Protein AF-X0U500-F1 (afdb_monomer)

Mean predicted aligned error: 10.48 Å

Organism: NCBI:txid412755

Secondary structure (DSSP, 8-state):
--S-HHHHHHHHHHHHHHHHSHHHHHHHHHHHHBTB-HHHHHHHHHHHS-HHHHHHHHHHHTT-TT--TTTT----PPPPP-------

Radius of gyration: 27.74 Å; Cα contacts (8 Å, |Δi|>4): 45; chains: 1; bounding box: 59×63×59 Å

pLDDT: mean 87.11, std 14.72, range [45.62, 98.12]

Foldseek 3Di:
DPDDPVVVVVVVVVVCCLCPDPNNVCVVCCVQQVVHHPVVVVVVCVVPDPVVLVVQCVCVVVVHPNHDVCSPPDDDDDDDDDDDDDDD

Sequence (88 aa):
PNMPVEDQAQMWRYLGDMLCSATGGINNVGNFHGGGSPVMEQIAITTQYDIESRKKLVKYIAGMSGGDREALSRQVTEPAKASAATVK

InterPro domains:
  IPR024719 HpaB/PvcC/4-BUDH C-terminal [PF03241] (2-63)
  IPR036250 Acyl-CoA dehydrogenase-like, C-terminal [SSF47203] (1-64)

Solvent-accessible surface area (backbone atoms onl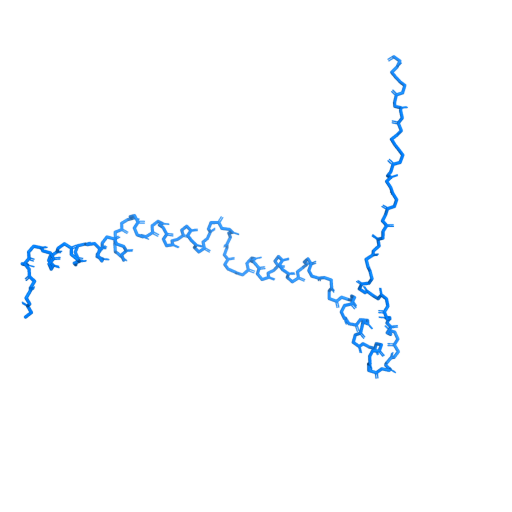y — not comparable to full-atom values): 5442 Å² total; per-residue (Å²): 131,99,66,62,70,63,61,55,52,51,53,54,50,51,51,43,40,56,74,69,30,71,67,21,48,52,52,52,49,44,72,51,42,70,87,40,54,70,66,49,55,54,48,54,52,59,73,72,45,68,59,63,39,52,50,19,33,52,24,35,79,71,73,41,86,81,36,32,86,64,53,79,60,83,82,84,76,77,82,79,78,81,78,84,80,81,84,127

Structure (mmCIF, N/CA/C/O backbone):
data_AF-X0U500-F1
#
_entry.id   AF-X0U500-F1
#
loop_
_atom_site.group_PDB
_atom_site.id
_atom_site.type_symbol
_atom_site.label_atom_id
_atom_site.label_alt_id
_atom_site.label_comp_id
_atom_site.label_asym_id
_atom_site.label_entity_id
_atom_site.label_seq_id
_atom_site.pdbx_PDB_ins_code
_atom_site.Cartn_x
_atom_site.Cartn_y
_atom_site.Cartn_z
_atom_site.occupancy
_atom_site.B_iso_or_equiv
_atom_site.auth_seq_id
_atom_site.auth_comp_id
_atom_site.auth_asym_id
_atom_site.auth_atom_id
_atom_site.pdbx_PDB_model_num
ATOM 1 N N . PRO A 1 1 ? 20.674 -28.252 -24.003 1.00 67.56 1 PRO A N 1
ATOM 2 C CA . PRO A 1 1 ? 19.315 -27.677 -24.144 1.00 67.56 1 PRO A CA 1
ATOM 3 C C . PRO A 1 1 ? 19.018 -27.496 -25.633 1.00 67.56 1 PRO A C 1
ATOM 5 O O . PRO A 1 1 ? 19.921 -27.089 -26.354 1.00 67.56 1 PRO A O 1
ATOM 8 N N . ASN A 1 2 ? 17.815 -27.845 -26.095 1.00 89.12 2 ASN A N 1
ATOM 9 C CA . ASN A 1 2 ? 17.448 -27.794 -27.515 1.00 89.12 2 ASN A CA 1
ATOM 10 C C . ASN A 1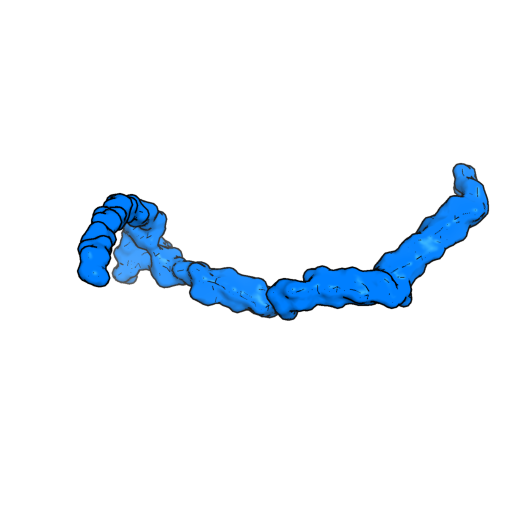 2 ? 16.772 -26.445 -27.836 1.00 89.12 2 ASN A C 1
ATOM 12 O O . ASN A 1 2 ? 15.579 -26.390 -28.111 1.00 89.12 2 ASN A O 1
ATOM 16 N N . MET A 1 3 ? 17.516 -25.344 -27.687 1.00 92.81 3 MET A N 1
ATOM 17 C CA . MET A 1 3 ? 17.026 -23.974 -27.886 1.00 92.81 3 MET A CA 1
ATOM 18 C C . MET A 1 3 ? 18.033 -23.182 -28.733 1.00 92.81 3 MET A C 1
ATOM 20 O O . MET A 1 3 ? 19.231 -23.259 -28.442 1.00 92.81 3 MET A O 1
ATOM 24 N N . PRO A 1 4 ? 17.589 -22.420 -29.750 1.00 97.31 4 PRO A N 1
ATOM 25 C CA . PRO A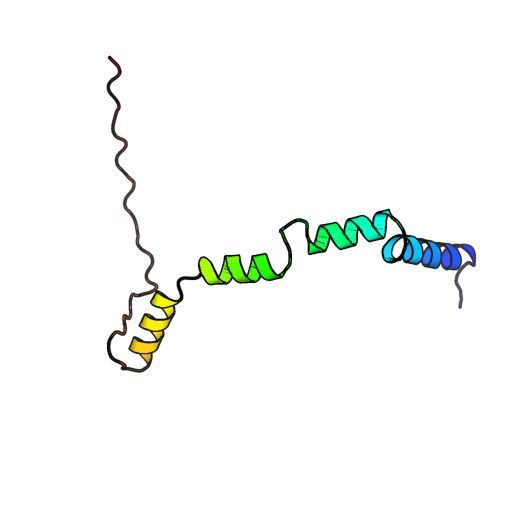 1 4 ? 18.462 -21.537 -30.518 1.00 97.31 4 PRO A CA 1
ATOM 26 C C . PRO A 1 4 ? 19.233 -20.556 -29.626 1.00 97.31 4 PRO A C 1
ATOM 28 O O . PRO A 1 4 ? 18.758 -20.131 -28.574 1.00 97.31 4 PRO A O 1
ATOM 31 N N . VAL A 1 5 ? 20.450 -20.195 -30.033 1.00 96.12 5 VAL A N 1
ATOM 32 C CA . VAL A 1 5 ? 21.303 -19.273 -29.260 1.00 96.12 5 VAL A CA 1
ATOM 33 C C . VAL A 1 5 ? 20.705 -17.865 -29.211 1.00 96.12 5 VAL A C 1
ATOM 35 O O . VAL A 1 5 ? 20.793 -17.208 -28.176 1.00 96.12 5 VAL A O 1
ATOM 38 N N . GLU A 1 6 ? 20.050 -17.419 -30.286 1.00 97.38 6 GLU A N 1
ATOM 39 C CA . GLU A 1 6 ? 19.421 -16.096 -30.303 1.00 97.38 6 GLU A CA 1
ATOM 40 C C . GLU A 1 6 ? 18.254 -16.011 -29.317 1.00 97.38 6 GLU A C 1
ATOM 42 O O . GLU A 1 6 ? 18.174 -15.049 -28.563 1.00 97.38 6 GLU A O 1
ATOM 47 N N . ASP A 1 7 ? 17.418 -17.046 -29.222 1.00 97.19 7 ASP A N 1
ATOM 48 C CA . ASP A 1 7 ? 16.307 -17.070 -28.262 1.00 97.19 7 ASP A CA 1
ATOM 49 C C . ASP A 1 7 ? 16.811 -16.985 -26.815 1.00 97.19 7 ASP A C 1
ATOM 51 O O . ASP A 1 7 ? 16.250 -16.263 -25.988 1.00 97.19 7 ASP A O 1
ATOM 55 N N . GLN A 1 8 ? 17.926 -17.662 -26.519 1.00 96.25 8 GLN A N 1
ATOM 56 C CA . GLN A 1 8 ? 18.590 -17.557 -25.220 1.00 96.25 8 GLN A CA 1
ATOM 57 C C . GLN A 1 8 ? 19.078 -16.125 -24.968 1.00 96.25 8 GLN A C 1
ATOM 59 O O . GLN A 1 8 ? 18.834 -15.570 -23.898 1.00 96.25 8 GLN A O 1
ATOM 64 N N . ALA A 1 9 ? 19.732 -15.499 -25.948 1.00 97.00 9 ALA A N 1
ATOM 65 C CA . ALA A 1 9 ? 20.216 -14.127 -25.822 1.00 97.00 9 ALA A CA 1
ATOM 66 C C . ALA A 1 9 ? 19.069 -13.115 -25.650 1.00 97.00 9 ALA A C 1
ATOM 68 O O . ALA A 1 9 ? 19.158 -12.222 -24.806 1.00 97.00 9 ALA A O 1
ATOM 69 N N . GLN A 1 10 ? 17.974 -13.271 -26.396 1.00 97.56 10 GLN A N 1
ATOM 70 C CA . GLN A 1 10 ? 16.800 -12.402 -26.310 1.00 97.56 10 GLN A CA 1
ATOM 71 C C . GLN A 1 10 ? 16.103 -12.509 -24.957 1.00 97.56 10 GLN A C 1
ATOM 73 O O . GLN A 1 10 ? 15.730 -11.485 -24.385 1.00 97.56 10 GLN A O 1
ATOM 78 N N . MET A 1 11 ? 16.000 -13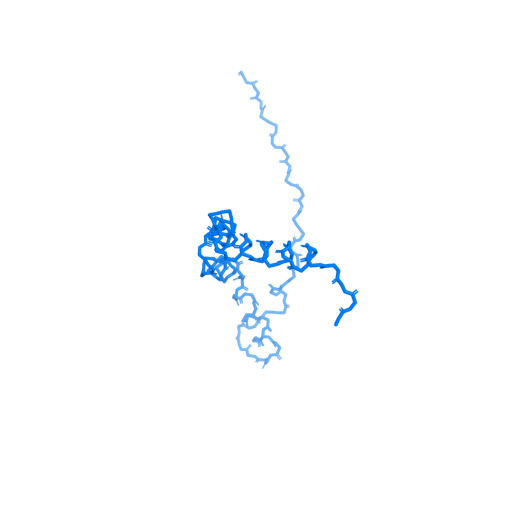.716 -24.399 1.00 95.94 11 MET A N 1
ATOM 79 C CA . MET A 1 11 ? 15.471 -13.921 -23.052 1.00 95.94 11 MET A CA 1
ATOM 80 C C . MET A 1 11 ? 16.266 -13.125 -22.005 1.00 95.94 11 MET A C 1
ATOM 82 O O . MET A 1 11 ? 15.674 -12.414 -21.191 1.00 95.94 11 MET A O 1
ATOM 86 N N . TRP A 1 12 ? 17.601 -13.158 -22.068 1.00 96.25 12 TRP A N 1
ATOM 87 C CA . TRP A 1 12 ? 18.444 -12.399 -21.140 1.00 96.25 12 TRP A CA 1
ATOM 88 C C . TRP A 1 12 ? 18.384 -10.884 -21.360 1.00 96.25 12 TRP A C 1
ATOM 90 O O . TRP A 1 12 ? 18.389 -10.133 -20.384 1.00 96.25 12 TRP A O 1
ATOM 100 N N . ARG A 1 13 ? 18.275 -10.413 -22.609 1.00 96.62 13 ARG A N 1
ATOM 101 C CA . ARG A 1 13 ? 18.074 -8.981 -22.901 1.00 96.62 13 ARG A CA 1
ATOM 102 C C . ARG A 1 13 ? 16.741 -8.478 -22.364 1.00 96.62 13 ARG A C 1
ATOM 104 O O . ARG A 1 13 ? 16.709 -7.418 -21.751 1.00 96.62 13 ARG A O 1
ATOM 111 N N . TYR A 1 14 ? 15.672 -9.250 -22.538 1.00 95.81 14 TYR A N 1
ATOM 112 C CA . TYR A 1 14 ? 14.356 -8.917 -21.998 1.00 95.81 14 TYR A CA 1
ATOM 113 C C . TYR A 1 14 ? 14.364 -8.852 -20.466 1.00 95.81 14 TYR A C 1
ATOM 115 O O . TYR A 1 14 ? 13.848 -7.901 -19.883 1.00 95.81 14 TYR A O 1
ATOM 123 N N . LEU A 1 15 ? 15.008 -9.818 -19.802 1.00 95.75 15 LEU A N 1
ATOM 124 C CA . LEU A 1 15 ? 15.199 -9.761 -18.351 1.00 95.75 15 LEU A CA 1
ATOM 125 C C . LEU A 1 15 ? 15.966 -8.504 -17.928 1.00 95.75 15 LEU A C 1
ATOM 127 O O . LEU A 1 15 ? 15.563 -7.834 -16.980 1.00 95.75 15 LEU A O 1
ATOM 131 N N . GLY A 1 16 ? 17.038 -8.158 -18.644 1.00 95.75 16 GLY A N 1
ATOM 132 C CA . GLY A 1 16 ? 17.782 -6.921 -18.410 1.00 95.75 16 GLY A CA 1
ATOM 133 C C . GLY A 1 16 ? 16.918 -5.670 -18.585 1.00 95.75 16 GLY A C 1
ATOM 134 O O . GLY A 1 16 ? 17.008 -4.751 -17.771 1.00 95.75 16 GLY A O 1
ATOM 135 N N . ASP A 1 17 ? 16.042 -5.648 -19.591 1.00 95.62 17 ASP A N 1
ATOM 136 C CA . ASP A 1 17 ? 15.132 -4.528 -19.829 1.00 95.62 17 ASP A CA 1
ATOM 137 C C . ASP A 1 17 ? 14.127 -4.352 -18.683 1.00 95.62 17 ASP A C 1
ATOM 139 O O . ASP A 1 17 ? 13.936 -3.246 -18.181 1.00 95.62 17 ASP A O 1
ATOM 143 N N . MET A 1 18 ? 13.554 -5.445 -18.184 1.00 94.12 18 MET A N 1
ATOM 144 C CA . MET A 1 18 ? 12.597 -5.401 -17.075 1.00 94.12 18 MET A CA 1
ATOM 145 C C . MET A 1 18 ? 13.241 -5.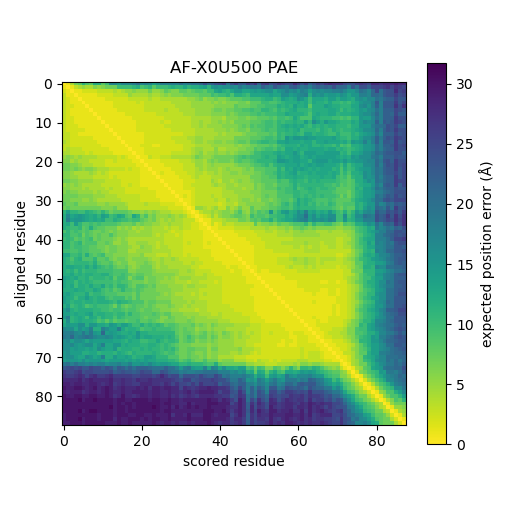033 -15.734 1.00 94.12 18 MET A C 1
ATOM 147 O O . MET A 1 18 ? 12.618 -4.350 -14.922 1.00 94.12 18 MET A O 1
ATOM 151 N N . LEU A 1 19 ? 14.468 -5.495 -15.480 1.00 93.31 19 LEU A N 1
ATOM 152 C CA . LEU A 1 19 ? 15.094 -5.400 -14.158 1.00 93.31 19 LEU A CA 1
ATOM 153 C C . LEU A 1 19 ? 16.055 -4.216 -14.007 1.00 93.31 19 LEU A C 1
ATOM 155 O O . LEU A 1 19 ? 16.244 -3.732 -12.892 1.00 93.31 19 LEU A O 1
ATOM 159 N N . CYS A 1 20 ? 16.699 -3.775 -15.091 1.00 93.25 20 CYS A N 1
ATOM 160 C CA . CYS A 1 20 ? 17.833 -2.848 -15.017 1.00 93.25 20 CYS A CA 1
ATOM 161 C C . CYS A 1 20 ? 17.737 -1.644 -15.963 1.00 93.25 20 CYS A C 1
ATOM 163 O O . CYS A 1 20 ? 18.558 -0.733 -15.846 1.00 93.25 20 CYS A O 1
ATOM 165 N N . SER A 1 21 ? 16.783 -1.609 -16.898 1.00 95.31 21 SER A N 1
ATOM 166 C CA . SER A 1 21 ? 16.638 -0.457 -17.797 1.00 95.31 21 SER A CA 1
ATOM 167 C C . SER A 1 21 ? 15.952 0.733 -17.124 1.00 95.31 21 SER A C 1
ATOM 169 O O . SER A 1 21 ? 15.314 0.618 -16.075 1.00 95.31 21 SER A O 1
ATOM 171 N N . ALA A 1 22 ? 16.021 1.889 -17.788 1.00 94.25 22 ALA A N 1
ATOM 172 C CA . ALA A 1 22 ? 15.247 3.064 -17.405 1.00 94.25 22 ALA A CA 1
ATOM 173 C C . ALA A 1 22 ? 13.731 2.791 -17.419 1.00 94.25 22 ALA A C 1
ATOM 175 O O . ALA A 1 22 ? 13.029 3.214 -16.503 1.00 94.25 22 ALA A O 1
ATOM 176 N N . THR A 1 23 ? 13.230 2.047 -18.410 1.00 91.94 23 THR A N 1
ATOM 177 C CA . THR A 1 23 ? 11.812 1.671 -18.511 1.00 91.94 23 THR A CA 1
ATOM 178 C C . THR A 1 23 ? 11.398 0.768 -17.351 1.00 91.94 23 THR A C 1
ATOM 180 O O . THR A 1 23 ? 10.380 1.024 -16.706 1.00 91.94 23 THR A O 1
ATOM 183 N N . GLY A 1 24 ? 12.208 -0.248 -17.034 1.00 93.44 24 GLY A N 1
ATOM 184 C CA . GLY A 1 24 ? 12.002 -1.123 -15.877 1.00 93.44 24 GLY A CA 1
ATOM 185 C C . GLY A 1 24 ? 12.000 -0.341 -14.561 1.00 93.44 24 GLY A C 1
ATOM 186 O O . GLY A 1 24 ? 11.095 -0.501 -13.743 1.00 93.44 24 GLY A O 1
ATOM 187 N N . GLY A 1 25 ? 12.946 0.588 -14.397 1.00 92.62 25 GLY A N 1
ATOM 188 C CA . GLY A 1 25 ? 13.033 1.470 -13.231 1.00 92.62 25 GLY A CA 1
ATOM 189 C C . GLY A 1 25 ? 11.811 2.378 -13.060 1.00 92.62 25 GLY A C 1
ATOM 190 O O . GLY A 1 25 ? 11.239 2.429 -11.970 1.00 92.62 25 GLY A O 1
ATOM 191 N N . ILE A 1 26 ? 11.374 3.053 -14.129 1.00 92.88 26 ILE A N 1
ATOM 192 C CA . ILE A 1 26 ? 10.179 3.914 -14.115 1.00 92.88 26 ILE A CA 1
ATOM 193 C C . ILE A 1 26 ? 8.934 3.101 -13.765 1.00 92.88 26 ILE A C 1
ATOM 195 O O . ILE A 1 26 ? 8.175 3.513 -12.890 1.00 92.88 26 ILE A O 1
ATOM 199 N N . ASN A 1 27 ? 8.736 1.942 -14.401 1.00 91.06 27 ASN A N 1
ATOM 200 C CA . ASN A 1 27 ? 7.598 1.070 -14.109 1.00 91.06 27 ASN A CA 1
ATOM 201 C C . ASN A 1 27 ? 7.603 0.611 -12.649 1.00 91.06 27 ASN A C 1
ATOM 203 O O . ASN A 1 27 ? 6.567 0.650 -11.991 1.00 91.06 27 ASN A O 1
ATOM 207 N N . ASN A 1 28 ? 8.763 0.226 -12.114 1.00 89.25 28 ASN A N 1
ATOM 208 C CA . ASN A 1 28 ? 8.868 -0.225 -10.732 1.00 89.25 28 ASN A CA 1
ATOM 209 C C . ASN A 1 28 ? 8.507 0.901 -9.748 1.00 89.25 28 ASN A C 1
ATOM 211 O O . ASN A 1 28 ? 7.655 0.726 -8.881 1.00 89.25 28 ASN A O 1
ATOM 215 N N . VAL A 1 29 ? 9.086 2.091 -9.923 1.00 90.19 29 VAL A N 1
ATOM 216 C CA . VAL A 1 29 ? 8.797 3.260 -9.076 1.00 90.19 29 VAL A CA 1
ATOM 217 C C . VAL A 1 29 ? 7.338 3.702 -9.217 1.00 90.19 29 VAL A C 1
ATOM 219 O O . VAL A 1 29 ? 6.685 3.976 -8.212 1.00 90.19 29 VAL A O 1
ATOM 222 N N . GLY A 1 30 ? 6.808 3.730 -10.441 1.00 89.94 30 GLY A N 1
ATOM 223 C CA . GLY A 1 30 ? 5.409 4.052 -10.719 1.00 89.94 30 GLY A CA 1
ATOM 224 C C . GLY A 1 30 ? 4.439 3.088 -10.037 1.00 89.94 30 GLY A C 1
ATOM 225 O O . GLY A 1 30 ? 3.471 3.537 -9.430 1.00 89.94 30 GLY A O 1
ATOM 226 N N . ASN A 1 31 ? 4.735 1.786 -10.044 1.00 87.44 31 ASN A N 1
ATOM 227 C CA . ASN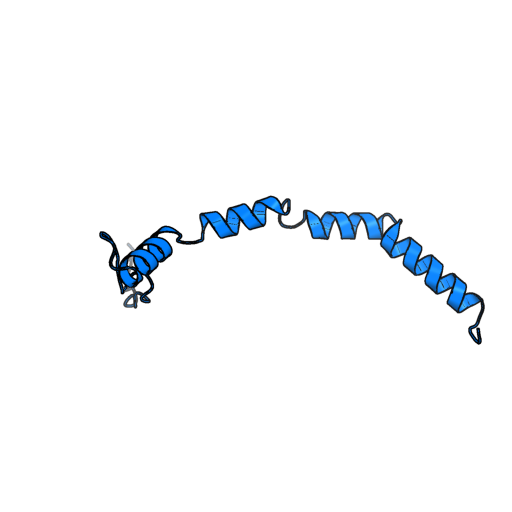 A 1 31 ? 3.925 0.777 -9.358 1.00 87.44 31 ASN A CA 1
ATOM 228 C C . ASN A 1 31 ? 3.910 0.968 -7.832 1.00 87.44 31 ASN A C 1
ATOM 230 O O . ASN A 1 31 ? 2.866 0.793 -7.212 1.00 87.44 31 ASN A O 1
ATOM 234 N N . PHE A 1 32 ? 5.040 1.343 -7.220 1.00 87.06 32 PHE A N 1
ATOM 235 C CA . PHE A 1 32 ? 5.124 1.536 -5.765 1.00 87.06 32 PHE A CA 1
ATOM 236 C C . PHE A 1 32 ? 4.609 2.891 -5.277 1.00 87.06 32 PHE A C 1
ATOM 238 O O . PHE A 1 32 ? 4.142 2.983 -4.145 1.00 87.06 32 PHE A O 1
ATOM 245 N N . HIS A 1 33 ? 4.734 3.944 -6.087 1.00 90.75 33 HIS A N 1
ATOM 246 C CA . HIS A 1 33 ? 4.499 5.320 -5.643 1.00 90.75 33 HIS A CA 1
ATOM 247 C C . HIS A 1 33 ? 3.407 6.064 -6.415 1.00 90.75 33 HIS A C 1
ATOM 249 O O . HIS A 1 33 ? 3.033 7.159 -5.998 1.00 90.75 33 HIS A O 1
ATOM 255 N N . GLY A 1 34 ? 2.861 5.500 -7.496 1.00 86.75 34 GLY A N 1
ATOM 256 C CA . GLY A 1 34 ? 1.819 6.144 -8.304 1.00 86.75 34 GLY A CA 1
ATOM 257 C C . GLY A 1 34 ? 0.536 6.457 -7.525 1.00 86.75 34 GLY A C 1
ATOM 258 O O . GLY A 1 34 ? -0.112 7.462 -7.799 1.00 86.75 34 GLY A O 1
ATOM 259 N N . GLY A 1 35 ? 0.206 5.648 -6.512 1.00 77.25 35 GLY A N 1
ATOM 260 C CA . GLY A 1 35 ? -0.899 5.885 -5.570 1.00 77.25 35 GLY A CA 1
ATOM 261 C C . GLY A 1 35 ? -0.482 6.543 -4.247 1.00 77.25 35 GLY A C 1
ATOM 262 O O . GLY A 1 35 ? -1.287 6.620 -3.322 1.00 77.25 35 GLY A O 1
ATOM 263 N N . GLY A 1 36 ? 0.771 6.997 -4.133 1.00 82.88 36 GLY A N 1
ATOM 264 C CA . GLY A 1 36 ? 1.431 7.313 -2.863 1.00 82.88 36 GLY A CA 1
ATOM 265 C C . GLY A 1 36 ? 2.273 6.142 -2.345 1.00 82.88 36 GLY A C 1
ATOM 266 O O . GLY A 1 36 ? 2.180 5.027 -2.843 1.00 82.88 36 GLY A O 1
ATOM 267 N N . SER A 1 37 ? 3.140 6.397 -1.359 1.00 90.00 37 SER A N 1
ATOM 268 C CA . SER A 1 37 ? 3.921 5.334 -0.696 1.00 90.00 37 SER A CA 1
ATOM 269 C C . SER A 1 37 ? 2.986 4.253 -0.123 1.00 90.00 37 SER A C 1
ATOM 271 O O . SER A 1 37 ? 1.917 4.629 0.354 1.00 90.00 37 SER A O 1
ATOM 273 N N . PRO A 1 38 ? 3.365 2.958 -0.068 1.00 88.75 38 PRO A N 1
ATOM 274 C CA . PRO A 1 38 ? 2.504 1.883 0.454 1.00 88.75 38 PRO A CA 1
ATOM 275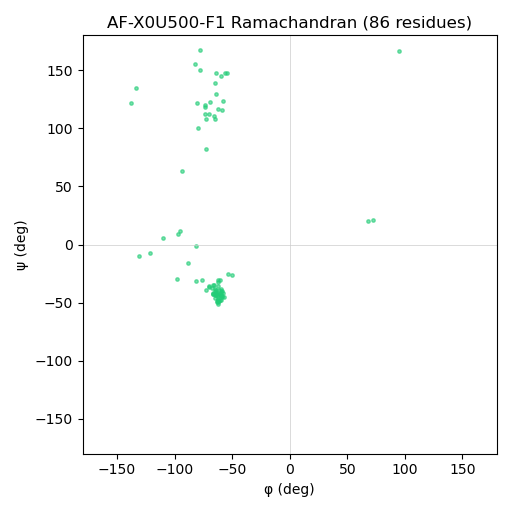 C C . PRO A 1 38 ? 1.881 2.152 1.836 1.00 88.75 38 PRO A C 1
ATOM 277 O O . PRO A 1 38 ? 0.806 1.655 2.162 1.00 88.75 38 PRO A O 1
ATOM 280 N N . VAL A 1 39 ? 2.524 2.988 2.656 1.00 93.38 39 VAL A N 1
ATOM 281 C CA . VAL A 1 39 ? 1.976 3.438 3.946 1.00 93.38 39 VAL A CA 1
ATOM 282 C C . VAL A 1 39 ? 0.676 4.246 3.801 1.00 93.38 39 VAL A C 1
ATOM 284 O O . VAL A 1 39 ? -0.189 4.188 4.672 1.00 93.38 39 VAL A O 1
ATOM 287 N N . MET A 1 40 ? 0.504 4.974 2.697 1.00 93.25 40 MET A N 1
ATOM 288 C CA . MET A 1 40 ? -0.679 5.793 2.431 1.00 93.25 40 MET A CA 1
ATOM 289 C C . MET A 1 40 ? -1.934 4.946 2.255 1.00 93.25 40 MET A C 1
ATOM 291 O O . MET A 1 40 ? -2.996 5.359 2.711 1.00 93.25 40 MET A O 1
ATOM 295 N N . GLU A 1 41 ? -1.827 3.751 1.670 1.00 91.25 41 GLU A N 1
ATOM 296 C CA . GLU A 1 41 ? -2.963 2.833 1.549 1.00 91.25 41 GLU A CA 1
ATOM 297 C C . GLU A 1 41 ? -3.411 2.326 2.925 1.00 91.25 41 GLU A C 1
ATOM 299 O O . GLU A 1 41 ? -4.600 2.342 3.240 1.00 91.25 41 GLU A O 1
ATOM 304 N N . GLN A 1 42 ? -2.461 1.979 3.799 1.00 93.12 42 GLN A N 1
ATOM 305 C CA . GLN A 1 42 ? -2.773 1.580 5.175 1.00 93.12 42 GLN A CA 1
ATOM 306 C C . GLN A 1 42 ? -3.455 2.710 5.954 1.00 93.12 42 GLN A C 1
ATOM 308 O O . GLN A 1 42 ? -4.433 2.461 6.663 1.00 93.12 42 GLN A O 1
ATOM 313 N N . ILE A 1 43 ? -2.981 3.954 5.804 1.00 92.62 43 ILE A N 1
ATOM 314 C CA . ILE A 1 43 ? -3.611 5.134 6.412 1.00 92.62 43 ILE A CA 1
ATOM 315 C C . ILE A 1 43 ? -5.019 5.325 5.846 1.00 92.62 43 ILE A C 1
ATOM 317 O O . ILE A 1 43 ? -5.964 5.488 6.615 1.00 92.62 43 ILE A O 1
ATOM 321 N N . ALA A 1 44 ? -5.186 5.274 4.524 1.00 93.25 44 ALA A N 1
ATOM 322 C CA . ALA A 1 44 ? -6.475 5.474 3.872 1.00 93.25 44 ALA A CA 1
ATOM 323 C C . ALA A 1 44 ? -7.509 4.436 4.327 1.00 93.25 44 ALA A C 1
ATOM 325 O O . ALA A 1 44 ? -8.605 4.819 4.732 1.00 93.25 44 ALA A O 1
ATOM 326 N N . ILE A 1 45 ? -7.146 3.149 4.337 1.00 93.94 45 ILE A N 1
ATOM 327 C CA . ILE A 1 45 ? -8.016 2.067 4.810 1.00 93.94 45 ILE A CA 1
ATOM 328 C C . ILE A 1 45 ? -8.342 2.268 6.289 1.00 93.94 45 ILE A C 1
ATOM 330 O O . ILE A 1 45 ? -9.510 2.276 6.656 1.00 93.94 45 ILE A O 1
ATOM 334 N N . THR A 1 46 ? -7.336 2.470 7.142 1.00 94.75 46 THR A N 1
ATOM 335 C CA . THR A 1 46 ? -7.541 2.549 8.599 1.00 94.75 46 THR A CA 1
ATOM 336 C C . THR A 1 46 ? -8.386 3.755 9.001 1.00 94.75 46 THR A C 1
ATOM 338 O O . THR A 1 46 ? -9.218 3.646 9.895 1.00 94.75 46 THR A O 1
ATOM 341 N N . THR A 1 47 ? -8.194 4.901 8.347 1.00 94.06 47 THR A N 1
ATOM 342 C CA . THR A 1 47 ? -8.917 6.142 8.672 1.00 94.06 47 THR A CA 1
ATOM 343 C C . THR A 1 47 ? -10.353 6.152 8.157 1.00 94.06 47 THR A C 1
ATOM 345 O O . THR A 1 47 ? -11.214 6.761 8.786 1.00 94.06 47 THR A O 1
ATOM 348 N N . GLN A 1 48 ? -10.627 5.472 7.042 1.00 92.69 48 GLN A N 1
ATOM 349 C CA . GLN A 1 48 ? -11.980 5.336 6.489 1.00 92.69 48 GLN A CA 1
ATOM 350 C C . GLN A 1 48 ? -12.730 4.129 7.063 1.00 92.69 48 GLN A C 1
ATOM 352 O O . GLN A 1 48 ? -13.953 4.040 6.939 1.00 92.69 48 GLN A O 1
ATOM 357 N N . TYR A 1 49 ? -12.022 3.193 7.696 1.00 94.75 49 TYR A N 1
ATOM 358 C CA . TYR A 1 49 ? -12.640 2.061 8.361 1.00 94.75 49 TYR A CA 1
ATOM 359 C C . TYR A 1 49 ? -13.300 2.510 9.663 1.00 94.75 49 TYR A C 1
ATOM 361 O O . TYR A 1 49 ? -12.646 2.996 10.584 1.00 94.75 49 TYR A O 1
ATOM 369 N N . ASP A 1 50 ? -14.612 2.305 9.765 1.00 94.06 50 ASP A N 1
ATOM 370 C CA . ASP A 1 50 ? -15.357 2.571 10.993 1.00 94.06 50 ASP A CA 1
ATOM 371 C C . ASP A 1 50 ? -15.046 1.507 12.062 1.00 94.06 50 ASP A C 1
ATOM 373 O O . ASP A 1 50 ? -15.766 0.522 12.261 1.00 94.06 50 ASP A O 1
ATOM 377 N N . ILE A 1 51 ? -13.920 1.710 12.747 1.00 95.25 51 ILE A N 1
ATOM 378 C CA . ILE A 1 51 ? -13.433 0.866 13.843 1.00 95.25 51 ILE A CA 1
ATOM 379 C C . ILE A 1 51 ? -14.418 0.876 15.019 1.00 95.25 51 ILE A C 1
ATOM 381 O O . ILE A 1 51 ? -14.557 -0.130 15.720 1.00 95.25 51 ILE A O 1
ATOM 385 N N . GLU A 1 52 ? -15.120 1.986 15.247 1.00 95.38 52 GLU A N 1
ATOM 386 C CA . GLU A 1 52 ? -15.998 2.131 16.405 1.00 95.38 52 GLU A CA 1
ATOM 387 C C . GLU A 1 52 ? -17.272 1.294 16.270 1.00 95.38 52 GLU A C 1
ATOM 389 O O . GLU A 1 52 ? -17.662 0.642 17.244 1.00 95.38 52 GLU A O 1
ATOM 394 N N . SER A 1 53 ? -17.880 1.191 15.081 1.00 94.88 53 SER A N 1
ATOM 395 C CA . SER A 1 53 ? -18.980 0.231 14.885 1.00 94.88 53 SER A CA 1
ATOM 396 C C . SER A 1 53 ? -18.532 -1.216 15.082 1.00 94.88 53 SER A C 1
ATOM 398 O O . SER A 1 53 ? -19.263 -2.010 15.678 1.00 94.88 53 SER A O 1
ATOM 400 N N . ARG A 1 54 ? -17.300 -1.565 14.682 1.00 95.44 54 ARG A N 1
ATOM 401 C CA . ARG A 1 54 ? -16.760 -2.919 14.905 1.00 95.44 54 ARG A CA 1
ATOM 402 C C . ARG A 1 54 ? -16.561 -3.212 16.384 1.00 95.44 54 ARG A C 1
ATOM 404 O O . ARG A 1 54 ? -16.949 -4.281 16.851 1.00 95.44 54 ARG A O 1
ATOM 411 N N . LYS A 1 55 ? -16.027 -2.250 17.140 1.00 96.62 55 LYS A N 1
ATOM 412 C CA . LYS A 1 55 ? -15.901 -2.357 18.600 1.00 96.62 55 LYS A CA 1
ATOM 413 C C . LYS A 1 55 ? -17.254 -2.555 19.273 1.00 96.62 55 LYS A C 1
ATOM 415 O O . LYS A 1 55 ? -17.365 -3.401 20.156 1.00 96.62 55 LYS A O 1
ATOM 420 N N . LYS A 1 56 ? -18.276 -1.794 18.875 1.00 97.81 56 LYS A N 1
ATOM 421 C CA . LYS A 1 56 ? -19.632 -1.915 19.435 1.00 97.81 56 LYS A CA 1
ATOM 422 C C . LYS A 1 56 ? -20.247 -3.285 19.159 1.00 97.81 56 LYS A C 1
ATOM 424 O O . LYS A 1 56 ? -20.812 -3.880 20.074 1.00 97.81 56 LYS A O 1
ATOM 429 N N . LEU A 1 57 ? -20.067 -3.821 17.953 1.00 96.62 57 LEU A N 1
ATOM 430 C CA . LEU A 1 57 ? -20.531 -5.167 17.627 1.00 96.62 57 LEU A CA 1
ATOM 431 C C . LEU A 1 57 ? -19.841 -6.231 18.495 1.00 96.62 57 LEU A C 1
ATOM 433 O O . LEU A 1 57 ? -20.510 -7.078 19.083 1.00 96.62 57 LEU A O 1
ATOM 437 N N . VAL A 1 58 ? -18.512 -6.170 18.626 1.00 97.31 58 VAL A N 1
ATOM 438 C CA . VAL A 1 58 ? -17.751 -7.132 19.445 1.00 97.31 58 VAL A CA 1
ATOM 439 C C . VAL A 1 58 ? -18.167 -7.058 20.913 1.00 97.31 58 VAL A C 1
ATOM 441 O O . VAL A 1 58 ? -18.389 -8.095 21.535 1.00 97.31 58 VAL A O 1
ATOM 444 N N . LYS A 1 59 ? -18.343 -5.849 21.461 1.00 98.12 59 LYS A N 1
ATOM 445 C CA . LYS A 1 59 ? -18.842 -5.658 22.830 1.00 98.12 59 LYS A CA 1
ATOM 446 C C . LYS A 1 59 ? -20.214 -6.300 23.030 1.00 98.12 59 LYS A C 1
ATOM 448 O O . LYS A 1 59 ? -20.413 -6.949 24.049 1.00 98.12 59 LYS A O 1
ATOM 453 N N . TYR A 1 60 ? -21.125 -6.169 22.062 1.00 97.88 60 TYR A N 1
ATOM 454 C CA . TYR A 1 60 ? -22.442 -6.810 22.126 1.00 97.88 60 TYR A CA 1
ATOM 455 C C . TYR A 1 60 ? -22.328 -8.337 22.158 1.00 97.88 60 TYR A C 1
ATOM 457 O O . TYR A 1 60 ? -22.889 -8.972 23.048 1.00 9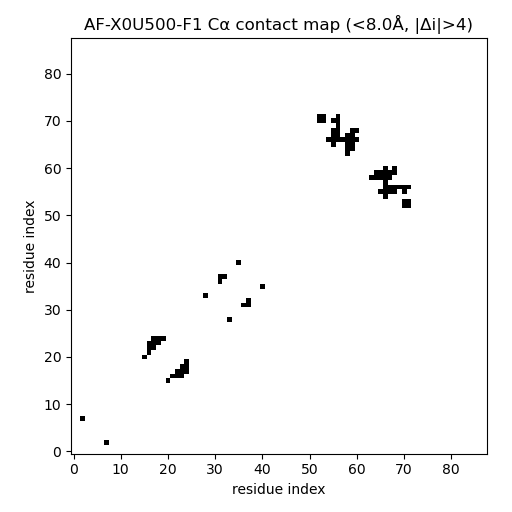7.88 60 TYR A O 1
ATOM 465 N N . ILE A 1 61 ? -21.553 -8.920 21.237 1.00 96.94 61 ILE A N 1
ATOM 466 C CA . ILE A 1 61 ? -21.346 -10.376 21.155 1.00 96.94 61 ILE A CA 1
ATOM 467 C C . ILE A 1 61 ? -20.722 -10.919 22.449 1.00 96.94 61 ILE A C 1
ATOM 469 O O . ILE A 1 61 ? -21.096 -11.992 22.914 1.00 96.94 61 ILE A O 1
ATOM 473 N N . ALA A 1 62 ? -19.801 -10.167 23.050 1.00 97.88 62 ALA A N 1
ATOM 474 C CA . ALA A 1 62 ? -19.129 -10.538 24.290 1.00 97.88 62 ALA A CA 1
ATOM 475 C C . ALA A 1 62 ? -19.945 -10.242 25.567 1.00 97.88 62 ALA A C 1
ATOM 477 O O . ALA A 1 62 ? -19.455 -10.499 26.665 1.00 97.88 62 ALA A O 1
ATOM 478 N N . GLY A 1 63 ? -21.153 -9.672 25.463 1.00 96.94 63 GLY A N 1
ATOM 479 C CA . GLY A 1 63 ? -21.967 -9.285 26.624 1.00 96.94 63 GLY A CA 1
ATOM 480 C C . GLY A 1 63 ? -21.385 -8.124 27.442 1.00 96.94 63 GLY A C 1
ATOM 481 O O . GLY A 1 63 ? -21.725 -7.949 28.610 1.00 96.94 63 GLY A O 1
ATOM 482 N N . MET A 1 64 ? -20.492 -7.331 26.850 1.00 97.75 64 MET A N 1
ATOM 483 C CA . MET A 1 64 ? -19.879 -6.165 27.481 1.00 97.75 64 MET A CA 1
ATOM 484 C C . MET A 1 64 ? -20.792 -4.938 27.388 1.00 97.75 64 MET A C 1
ATOM 486 O O . MET A 1 64 ? -21.602 -4.791 26.469 1.00 97.75 64 MET A O 1
ATOM 490 N N . SER A 1 65 ? -20.616 -3.996 28.314 1.00 96.19 65 SER A N 1
ATOM 491 C CA . SER A 1 65 ? -21.325 -2.719 28.272 1.00 96.19 65 SER A CA 1
ATOM 492 C C . SER A 1 65 ? -20.939 -1.881 27.044 1.00 96.19 65 SER A C 1
ATOM 494 O O . SER A 1 65 ? -19.809 -1.919 26.547 1.00 96.19 65 SER A O 1
ATOM 496 N N . GLY A 1 66 ? -21.901 -1.101 26.543 1.00 93.31 66 GLY A N 1
ATOM 497 C CA . GLY A 1 66 ? -21.710 -0.257 25.359 1.00 93.31 66 GLY A CA 1
ATOM 498 C C . GLY A 1 66 ? -21.623 -1.032 24.040 1.00 93.31 66 GLY A C 1
ATOM 499 O O . GLY A 1 66 ? -21.057 -0.517 23.075 1.00 93.31 66 GLY A O 1
ATOM 500 N N . GLY A 1 67 ? -22.132 -2.267 24.009 1.00 95.56 67 GLY A N 1
ATOM 501 C CA . GLY A 1 67 ? -22.339 -3.025 22.782 1.00 95.56 67 GLY A CA 1
ATOM 502 C C . GLY A 1 67 ? -23.590 -2.586 22.021 1.00 95.56 67 GLY A C 1
ATOM 503 O O . GLY A 1 67 ? -24.570 -2.159 22.627 1.00 95.56 67 GLY A O 1
ATOM 504 N N . ASP A 1 68 ? -23.553 -2.719 20.698 1.00 95.56 68 ASP A N 1
ATOM 505 C CA . ASP A 1 68 ? -24.695 -2.472 19.816 1.00 95.56 68 ASP A CA 1
ATOM 506 C C . ASP A 1 68 ? -24.771 -3.568 18.745 1.00 95.56 68 ASP A C 1
ATOM 508 O O . ASP A 1 68 ? -23.817 -3.794 17.995 1.00 95.56 68 ASP A O 1
ATOM 512 N N . ARG A 1 69 ? -25.910 -4.264 18.706 1.00 93.12 69 ARG A N 1
ATOM 513 C CA . ARG A 1 69 ? -26.206 -5.341 17.754 1.00 93.12 69 ARG A CA 1
ATOM 514 C C . ARG A 1 69 ? -26.336 -4.813 16.328 1.00 93.12 69 ARG A C 1
ATOM 516 O O . ARG A 1 69 ? -25.896 -5.469 15.388 1.00 93.12 69 ARG A O 1
ATOM 523 N N . GLU A 1 70 ? -26.925 -3.634 16.179 1.00 94.19 70 GLU A N 1
ATOM 524 C CA . GLU A 1 70 ? -27.277 -3.046 14.889 1.00 94.19 70 GLU A CA 1
ATOM 525 C C . GLU A 1 70 ? -26.196 -2.076 14.393 1.00 94.19 70 GLU A C 1
ATOM 527 O O . GLU A 1 70 ? -26.394 -1.388 13.391 1.00 94.19 70 GLU A O 1
ATOM 532 N N . ALA A 1 71 ? -25.019 -2.070 15.033 1.00 92.31 71 ALA A N 1
ATOM 533 C CA . ALA A 1 71 ? -23.890 -1.197 14.708 1.00 92.31 71 ALA A CA 1
ATOM 534 C C . ALA A 1 71 ? -23.456 -1.259 13.231 1.00 92.31 71 ALA A C 1
ATOM 536 O O . ALA A 1 71 ? -22.861 -0.309 12.732 1.00 92.31 71 ALA A O 1
ATOM 537 N N . LEU A 1 72 ? -23.733 -2.374 12.541 1.00 89.94 72 LEU A N 1
ATOM 538 C CA . LEU A 1 72 ? -23.408 -2.604 11.125 1.00 89.94 72 LEU A CA 1
ATOM 539 C C . LEU A 1 72 ? -24.627 -2.644 10.199 1.00 89.94 72 LEU A C 1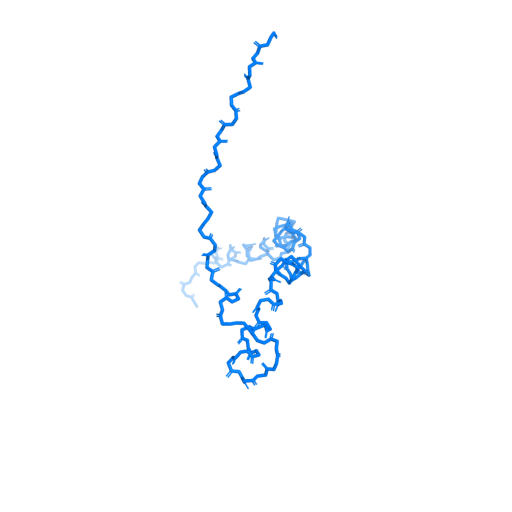
ATOM 541 O O . LEU A 1 72 ? -24.489 -2.978 9.021 1.00 89.94 72 LEU A O 1
ATOM 545 N N . SER A 1 73 ? -25.819 -2.358 10.717 1.00 89.06 73 SER A N 1
ATOM 546 C CA . SER A 1 73 ? -27.043 -2.378 9.921 1.00 89.06 73 SER A CA 1
ATOM 547 C C . SER A 1 73 ? -26.997 -1.298 8.833 1.00 89.06 73 SER A C 1
ATOM 549 O O . SER A 1 73 ? -26.523 -0.176 9.035 1.00 89.06 73 SER A O 1
ATOM 551 N N . ARG A 1 74 ? -27.459 -1.641 7.626 1.00 80.81 74 ARG A N 1
ATOM 552 C CA . ARG A 1 74 ? -27.500 -0.696 6.506 1.00 80.81 74 ARG A CA 1
ATOM 553 C C . ARG A 1 74 ? -28.628 0.308 6.741 1.00 80.81 74 ARG A C 1
ATOM 555 O O . ARG A 1 74 ? -29.794 -0.074 6.764 1.00 80.81 74 ARG A O 1
ATOM 562 N N . GLN A 1 75 ? -28.286 1.587 6.847 1.00 69.94 75 GLN A N 1
ATOM 563 C CA . GLN A 1 75 ? -29.264 2.675 6.880 1.00 69.94 75 GLN A CA 1
ATOM 564 C C . GLN A 1 75 ? -29.889 2.813 5.481 1.00 69.94 75 GLN A C 1
ATOM 566 O O . GLN A 1 75 ? -29.203 3.166 4.520 1.00 69.94 75 GLN A O 1
ATOM 571 N N . VAL A 1 76 ? -31.175 2.491 5.340 1.00 64.19 76 VAL A N 1
ATOM 572 C CA . VAL A 1 76 ? -31.934 2.760 4.112 1.00 64.19 76 VAL A CA 1
ATOM 573 C C . VAL A 1 76 ? -32.338 4.230 4.151 1.00 64.19 76 VAL A C 1
ATOM 575 O O . VAL A 1 76 ? -33.273 4.597 4.853 1.00 64.19 76 VAL A O 1
ATOM 578 N N . THR A 1 77 ? -31.616 5.097 3.446 1.00 60.31 77 THR A N 1
ATOM 579 C CA . THR A 1 77 ? -32.010 6.506 3.322 1.00 60.31 77 THR A CA 1
ATOM 580 C C . THR A 1 77 ? -33.096 6.641 2.260 1.00 60.31 77 THR A C 1
ATOM 582 O O . THR A 1 77 ? -32.870 6.272 1.106 1.00 60.31 77 THR A O 1
ATOM 585 N N . GLU A 1 78 ? -34.259 7.182 2.632 1.00 61.03 78 GLU A N 1
ATOM 586 C CA . GLU A 1 78 ? -35.276 7.601 1.663 1.00 61.03 78 GLU A CA 1
ATOM 587 C C . GLU A 1 78 ? -34.708 8.667 0.705 1.00 61.03 78 GLU A C 1
ATOM 589 O O . GLU A 1 78 ? -33.884 9.492 1.118 1.00 61.03 78 GLU A O 1
ATOM 594 N N . PRO A 1 79 ? -35.113 8.670 -0.580 1.00 58.44 79 PRO A N 1
ATOM 595 C CA . PRO A 1 79 ? -34.580 9.608 -1.557 1.00 58.44 79 PRO A CA 1
ATOM 596 C C . PRO A 1 79 ? -34.942 11.049 -1.176 1.00 58.44 79 PRO A C 1
ATOM 598 O O . PRO A 1 79 ? -36.101 11.378 -0.917 1.00 58.44 79 PRO A O 1
ATOM 601 N N . ALA A 1 80 ? -33.930 11.919 -1.159 1.00 59.69 80 ALA A N 1
ATOM 602 C CA . ALA A 1 80 ? -34.090 13.335 -0.862 1.00 59.69 80 ALA A CA 1
ATOM 603 C C . ALA A 1 80 ? -35.080 13.984 -1.846 1.00 59.69 80 ALA A C 1
ATOM 605 O O . ALA A 1 80 ? -34.889 13.935 -3.062 1.00 59.69 80 ALA A O 1
ATOM 606 N N . LYS A 1 81 ? -36.141 14.612 -1.323 1.00 55.00 81 LYS A N 1
ATOM 607 C CA . LYS A 1 81 ? -37.076 15.403 -2.135 1.00 55.00 81 LYS A CA 1
ATOM 608 C C . LYS A 1 81 ? -36.314 16.570 -2.765 1.00 55.00 81 LYS A C 1
ATOM 610 O O . LYS A 1 81 ? -35.801 17.430 -2.052 1.00 55.00 81 LYS A O 1
ATOM 615 N N . ALA A 1 82 ? -36.246 16.594 -4.094 1.00 51.31 82 ALA A N 1
ATOM 616 C CA . ALA A 1 82 ? -35.660 17.694 -4.847 1.00 51.31 82 ALA A CA 1
ATOM 617 C C . ALA A 1 82 ? -36.409 19.000 -4.528 1.00 51.31 82 ALA A C 1
ATOM 619 O O . ALA A 1 82 ? -37.599 19.135 -4.810 1.00 51.31 82 ALA A O 1
ATOM 620 N N . SER A 1 83 ? -35.714 19.959 -3.916 1.00 51.62 83 SER A N 1
ATOM 621 C CA . SER A 1 83 ? -36.228 21.312 -3.715 1.00 51.62 83 SER A CA 1
ATOM 622 C C . SER A 1 83 ? -36.209 22.035 -5.064 1.00 51.62 83 SER A C 1
ATOM 624 O O . SER A 1 83 ? -35.137 22.308 -5.606 1.00 51.62 83 SER A O 1
ATOM 626 N N . ALA A 1 84 ? -37.388 22.329 -5.612 1.00 53.16 84 ALA A N 1
ATOM 627 C CA . ALA A 1 84 ? -37.545 23.168 -6.792 1.00 53.16 84 ALA A CA 1
ATOM 628 C C . ALA A 1 84 ? -37.076 24.598 -6.477 1.00 53.16 84 ALA A C 1
ATOM 630 O O . ALA A 1 84 ? -37.733 25.333 -5.740 1.00 53.16 84 ALA A O 1
ATOM 631 N N . ALA A 1 85 ? -35.925 24.985 -7.025 1.00 50.66 85 ALA A N 1
ATOM 632 C CA . ALA A 1 85 ? -35.468 26.364 -7.005 1.00 50.66 85 ALA A CA 1
ATOM 633 C C . ALA A 1 85 ? -36.319 27.187 -7.985 1.00 50.66 85 ALA A C 1
ATOM 635 O O . ALA A 1 85 ? -36.212 27.039 -9.202 1.00 50.66 85 ALA A O 1
ATOM 636 N N . THR A 1 86 ? -37.182 28.042 -7.440 1.00 49.59 86 THR A N 1
ATOM 637 C CA . THR A 1 86 ? -37.897 29.079 -8.186 1.00 49.59 86 THR A CA 1
ATOM 638 C C . THR A 1 86 ? -36.887 30.095 -8.711 1.00 49.59 86 THR A C 1
ATOM 640 O O . THR A 1 86 ? -36.293 30.845 -7.937 1.00 49.59 86 THR A O 1
ATOM 643 N N . VAL A 1 87 ? -36.696 30.110 -10.028 1.00 46.38 87 VAL A N 1
ATOM 644 C CA . VAL A 1 87 ? -35.965 31.158 -10.746 1.00 46.38 87 VAL A CA 1
ATOM 645 C C . VAL A 1 87 ? -36.800 32.441 -10.685 1.00 46.38 87 VAL A C 1
ATOM 647 O O . VAL A 1 87 ? -37.966 32.437 -11.085 1.00 46.38 87 VAL A O 1
ATOM 650 N N . LYS A 1 88 ? -36.217 33.513 -10.144 1.00 45.62 88 LYS A N 1
ATOM 651 C CA . LYS A 1 88 ? -36.653 34.896 -10.367 1.00 45.62 88 LYS A CA 1
ATOM 652 C C . LYS A 1 88 ? -35.729 35.540 -11.384 1.00 45.62 88 LYS A C 1
ATOM 654 O O . LYS A 1 88 ? -34.522 35.218 -11.331 1.00 45.62 88 LYS A O 1
#